Protein AF-A0A060BZ42-F1 (afdb_monomer_lite)

Structure (mmCIF, N/CA/C/O backbone):
data_AF-A0A060BZ42-F1
#
_entry.id   AF-A0A060BZ42-F1
#
loop_
_atom_site.group_PDB
_atom_site.id
_atom_site.type_symbol
_atom_site.label_atom_id
_atom_site.label_alt_id
_atom_site.label_comp_id
_atom_site.label_asym_id
_atom_site.label_entity_id
_atom_site.label_seq_id
_atom_site.pdbx_PDB_ins_code
_atom_site.Cartn_x
_atom_site.Cartn_y
_atom_site.Cartn_z
_atom_site.occupancy
_atom_site.B_iso_or_equiv
_atom_site.auth_seq_id
_atom_site.auth_comp_id
_atom_site.auth_asym_id
_atom_site.auth_atom_id
_atom_site.pdbx_PDB_model_num
ATOM 1 N N . MET A 1 1 ? -11.516 -10.763 14.018 1.00 90.06 1 MET A N 1
ATOM 2 C CA . MET A 1 1 ? -11.247 -10.517 12.592 1.00 90.06 1 MET A CA 1
ATOM 3 C C . MET A 1 1 ? -12.002 -11.569 11.813 1.00 90.06 1 MET A C 1
ATOM 5 O O . MET A 1 1 ? -12.002 -12.716 12.243 1.00 90.06 1 MET A O 1
ATOM 9 N N . GLU A 1 2 ? -12.692 -11.166 10.758 1.00 96.75 2 GLU A N 1
ATOM 10 C CA . GLU A 1 2 ? -13.503 -12.030 9.895 1.00 96.75 2 GLU A CA 1
ATOM 11 C C . GLU A 1 2 ? -12.905 -11.987 8.484 1.00 96.75 2 GLU A C 1
ATOM 13 O O . GLU A 1 2 ? -12.450 -10.927 8.046 1.00 96.75 2 GLU A O 1
ATOM 18 N N . PHE A 1 3 ? -12.886 -13.134 7.805 1.00 97.12 3 PHE A N 1
ATOM 19 C CA . PHE A 1 3 ? -12.380 -13.284 6.444 1.00 97.12 3 PHE A CA 1
ATOM 20 C C . PHE A 1 3 ? -13.429 -13.999 5.602 1.00 97.12 3 PHE A C 1
ATOM 22 O O . PHE A 1 3 ? -13.904 -15.068 5.989 1.00 97.12 3 PHE A O 1
ATOM 29 N N . GLU A 1 4 ? -13.737 -13.440 4.440 1.00 98.19 4 GLU A N 1
ATOM 30 C CA . GLU A 1 4 ? -14.540 -14.086 3.407 1.00 98.19 4 GLU A CA 1
ATOM 31 C C . GLU A 1 4 ? -13.665 -14.219 2.162 1.00 98.19 4 GLU A C 1
ATOM 33 O O . GLU A 1 4 ? -13.113 -13.231 1.673 1.00 98.19 4 GLU A O 1
ATOM 38 N N . ILE A 1 5 ? -13.471 -15.457 1.702 1.00 98.06 5 ILE A N 1
ATOM 39 C CA . ILE A 1 5 ? -12.538 -15.796 0.625 1.00 98.06 5 ILE A CA 1
ATOM 40 C C . ILE A 1 5 ? -13.330 -16.429 -0.517 1.00 98.06 5 ILE A C 1
ATOM 42 O O . ILE A 1 5 ? -13.931 -17.491 -0.345 1.00 98.06 5 ILE A O 1
ATOM 46 N N . GLY A 1 6 ? -13.302 -15.785 -1.679 1.00 97.75 6 GLY A N 1
ATOM 47 C CA . GLY A 1 6 ? -13.920 -16.249 -2.916 1.00 97.75 6 GLY A CA 1
ATOM 48 C C . GLY A 1 6 ? -13.205 -15.658 -4.129 1.00 97.75 6 GLY A C 1
ATOM 49 O O . GLY A 1 6 ? -11.980 -15.576 -4.150 1.00 97.75 6 GLY A O 1
ATOM 50 N N . GLU A 1 7 ? -13.965 -15.219 -5.134 1.00 97.06 7 GLU A N 1
ATOM 51 C CA . GLU A 1 7 ? -13.413 -14.428 -6.250 1.00 97.06 7 GLU A CA 1
ATOM 52 C C . GLU A 1 7 ? -12.809 -13.098 -5.770 1.00 97.06 7 GLU A C 1
ATOM 54 O O . GLU A 1 7 ? -11.887 -12.565 -6.386 1.00 97.06 7 GLU A O 1
ATOM 59 N N . THR A 1 8 ? -13.297 -12.596 -4.635 1.00 97.88 8 THR A N 1
ATOM 60 C CA . THR A 1 8 ? -12.754 -11.459 -3.894 1.00 97.88 8 THR A CA 1
ATOM 61 C C . THR A 1 8 ? -12.321 -11.894 -2.490 1.00 97.88 8 THR A C 1
ATOM 63 O O . THR A 1 8 ? -12.729 -12.943 -1.983 1.00 97.88 8 THR A O 1
ATOM 66 N N . LEU A 1 9 ? -11.475 -11.081 -1.855 1.00 97.69 9 LEU A N 1
ATOM 67 C CA . LEU A 1 9 ? -11.118 -11.206 -0.443 1.00 97.69 9 LEU A CA 1
ATOM 68 C C . LEU A 1 9 ? -11.763 -10.050 0.320 1.00 97.69 9 LEU A C 1
ATOM 70 O O . LEU A 1 9 ? -11.471 -8.891 0.038 1.00 97.69 9 LEU A O 1
ATOM 74 N N . SER A 1 10 ? -12.606 -10.353 1.304 1.00 97.44 10 SER A N 1
ATOM 75 C CA . SER A 1 10 ? -13.107 -9.359 2.256 1.00 97.44 10 SER A CA 1
ATOM 76 C C . SER A 1 10 ? -12.546 -9.629 3.646 1.00 97.44 10 SER A C 1
ATOM 78 O O . SER A 1 10 ? -12.587 -10.752 4.149 1.00 97.44 10 SER A O 1
ATOM 80 N N . MET A 1 11 ? -12.011 -8.581 4.270 1.00 97.06 11 MET A N 1
ATOM 81 C CA . MET A 1 11 ? -11.415 -8.621 5.603 1.00 97.06 11 MET A CA 1
ATOM 82 C C . MET A 1 11 ? -12.125 -7.611 6.494 1.00 97.06 11 MET A C 1
ATOM 84 O O . MET A 1 11 ? -12.159 -6.425 6.185 1.00 97.06 11 MET A O 1
ATOM 88 N N . THR A 1 12 ? -12.667 -8.070 7.622 1.00 96.12 12 THR A N 1
ATOM 89 C CA . THR A 1 12 ? -13.332 -7.191 8.593 1.00 96.12 12 THR A CA 1
ATOM 90 C C . THR A 1 12 ? -12.627 -7.243 9.945 1.00 96.12 12 THR A C 1
ATOM 92 O O . THR A 1 12 ? -12.546 -8.289 10.603 1.00 96.12 12 THR A O 1
ATOM 95 N N . LEU A 1 13 ? -12.150 -6.086 10.408 1.00 95.06 13 LEU A N 1
ATOM 96 C CA . LEU A 1 13 ? -11.622 -5.899 11.756 1.00 95.06 13 LEU A CA 1
ATOM 97 C C . LEU A 1 13 ? -12.683 -5.237 12.643 1.00 95.06 13 LEU A C 1
ATOM 99 O O . LEU A 1 13 ? -13.096 -4.107 12.407 1.00 95.06 13 LEU A O 1
ATOM 103 N N . ARG A 1 14 ? -13.112 -5.940 13.696 1.00 94.31 14 ARG A N 1
ATOM 104 C CA . ARG A 1 14 ? -14.025 -5.411 14.720 1.00 94.31 14 ARG A CA 1
ATOM 105 C C . ARG A 1 14 ? -13.288 -5.310 16.043 1.00 94.31 14 ARG A C 1
ATOM 107 O O . ARG A 1 14 ? -12.713 -6.295 16.504 1.00 94.31 14 ARG A O 1
ATOM 114 N N . MET A 1 15 ? -13.352 -4.140 16.663 1.00 93.12 15 MET A N 1
ATOM 115 C CA . MET A 1 15 ? -12.790 -3.891 17.986 1.00 93.12 15 MET A CA 1
ATOM 116 C C . MET A 1 15 ? -13.911 -3.541 18.959 1.00 93.12 15 MET A C 1
ATOM 118 O O . MET A 1 15 ? -14.841 -2.813 18.620 1.00 93.12 15 MET A O 1
ATOM 122 N N . LYS A 1 16 ? -13.819 -4.062 20.183 1.00 94.75 16 LYS A N 1
ATOM 123 C CA . LYS A 1 16 ? -14.751 -3.757 21.269 1.00 94.75 16 LYS A CA 1
ATOM 124 C C . LYS A 1 16 ? -13.958 -3.319 22.489 1.00 94.75 16 LYS A C 1
ATOM 126 O O . LYS A 1 16 ? -13.165 -4.090 23.022 1.00 94.75 16 LYS A O 1
ATOM 131 N N . ASN A 1 17 ? -14.205 -2.099 22.956 1.00 96.56 17 ASN A N 1
ATOM 132 C CA . ASN A 1 17 ? -13.681 -1.648 24.237 1.00 96.56 17 ASN A CA 1
ATOM 133 C C . ASN A 1 17 ? -14.443 -2.354 25.372 1.00 96.56 17 ASN A C 1
ATOM 135 O O . ASN A 1 17 ? -15.626 -2.099 25.590 1.00 96.56 17 ASN A O 1
ATOM 139 N N . CYS A 1 18 ? -13.767 -3.261 26.076 1.00 96.25 18 CYS A N 1
ATOM 140 C CA . CYS A 1 18 ? -14.324 -4.002 27.214 1.00 96.25 18 CYS A CA 1
ATOM 141 C C . CYS A 1 18 ? -14.039 -3.331 28.568 1.00 96.25 18 CYS A C 1
ATOM 143 O O . CYS A 1 18 ? -14.330 -3.907 29.617 1.00 96.25 18 CYS A O 1
ATOM 145 N N . SER A 1 19 ? -13.438 -2.139 28.567 1.00 96.25 19 SER A N 1
ATOM 146 C CA . SER A 1 19 ? -13.141 -1.388 29.782 1.00 96.25 19 SER A CA 1
ATOM 147 C C . SER A 1 19 ? -14.276 -0.423 30.146 1.00 96.25 19 SER A C 1
ATOM 149 O O . SER A 1 19 ? -15.201 -0.187 29.374 1.00 96.25 19 SER A O 1
ATOM 151 N N . LYS A 1 20 ? -14.196 0.161 31.347 1.00 96.62 20 LYS A N 1
ATOM 152 C CA . LYS A 1 20 ? -15.116 1.220 31.800 1.00 96.62 20 LYS A CA 1
ATOM 153 C C . LYS A 1 20 ? -14.675 2.630 31.382 1.00 96.62 20 LYS A C 1
ATOM 155 O O . LYS A 1 20 ? -15.326 3.594 31.766 1.00 96.62 20 LYS A O 1
ATOM 160 N N . LYS A 1 21 ? -13.539 2.762 30.694 1.00 97.19 21 LYS A N 1
ATOM 161 C CA . LYS A 1 21 ? -12.955 4.047 30.294 1.00 97.19 21 LYS A CA 1
ATOM 162 C C . LYS A 1 21 ? -12.928 4.141 28.777 1.00 97.19 21 LYS A C 1
ATOM 164 O O . LYS A 1 21 ? -12.782 3.129 28.098 1.00 97.19 21 LYS A O 1
ATOM 169 N N . GLU A 1 22 ? -13.034 5.349 28.248 1.00 96.56 22 GLU A N 1
ATOM 170 C CA . GLU A 1 22 ? -12.820 5.583 26.821 1.00 96.56 22 GLU A CA 1
ATOM 171 C C . GLU A 1 22 ? -11.399 5.180 26.421 1.00 96.56 22 GLU A C 1
ATOM 173 O O . GLU A 1 22 ? -10.461 5.302 27.212 1.00 96.56 22 GLU A O 1
ATOM 178 N N . GLN A 1 23 ? -11.261 4.641 25.212 1.00 96.38 23 GLN A N 1
ATOM 179 C CA . GLN A 1 23 ? -9.993 4.210 24.634 1.00 96.38 23 GLN A CA 1
ATOM 180 C C . GLN A 1 23 ? -9.930 4.731 23.203 1.00 96.38 23 GLN A C 1
ATOM 182 O O . GLN A 1 23 ? -10.850 4.487 22.422 1.00 96.38 23 GLN A O 1
ATOM 187 N N . THR A 1 24 ? -8.841 5.416 22.871 1.00 94.69 24 THR A N 1
ATOM 188 C CA . THR A 1 24 ? -8.516 5.783 21.493 1.00 94.69 24 THR A CA 1
ATOM 189 C C . THR A 1 24 ? -7.620 4.701 20.921 1.00 94.69 24 THR A C 1
ATOM 191 O O . THR A 1 24 ? -6.616 4.342 21.534 1.00 94.69 24 THR A O 1
ATOM 194 N N . VAL A 1 25 ? -7.989 4.179 19.758 1.00 92.62 25 VAL A N 1
ATOM 195 C CA . VAL A 1 25 ? -7.226 3.152 19.050 1.00 92.62 25 VAL A CA 1
ATOM 196 C C . VAL A 1 25 ? -7.035 3.578 17.606 1.00 92.62 25 VAL A C 1
ATOM 198 O O . VAL A 1 25 ? -7.916 4.202 17.018 1.00 92.62 25 VAL A O 1
ATOM 201 N N . THR A 1 26 ? -5.891 3.218 17.045 1.00 92.88 26 THR A N 1
ATOM 202 C CA . THR A 1 26 ? -5.669 3.185 15.603 1.00 92.88 26 THR A CA 1
ATOM 203 C C . THR A 1 26 ? -5.596 1.727 15.174 1.00 92.88 26 THR A C 1
ATOM 205 O O . THR A 1 26 ? -5.225 0.852 15.961 1.00 92.88 26 THR A O 1
ATOM 208 N N . ALA A 1 27 ? -5.992 1.448 13.941 1.00 93.25 27 ALA A N 1
ATOM 209 C CA . ALA A 1 27 ? -5.884 0.123 13.361 1.00 93.25 27 ALA A CA 1
ATOM 210 C C . ALA A 1 27 ? -5.546 0.250 11.883 1.00 93.25 27 ALA A C 1
ATOM 212 O O . ALA A 1 27 ? -5.878 1.247 11.260 1.00 93.25 27 ALA A O 1
ATOM 213 N N . ALA A 1 28 ? -4.894 -0.770 11.345 1.00 93.69 28 ALA A N 1
ATOM 214 C CA . ALA A 1 28 ? -4.568 -0.857 9.936 1.00 93.69 28 ALA A CA 1
ATOM 215 C C . ALA A 1 28 ? -4.740 -2.302 9.475 1.00 93.69 28 ALA A C 1
ATOM 217 O O . ALA A 1 28 ? -4.469 -3.242 10.230 1.00 93.69 28 ALA A O 1
ATOM 218 N N . LEU A 1 29 ? -5.158 -2.482 8.226 1.00 96.31 29 LEU A N 1
ATOM 219 C CA . LEU A 1 29 ? -4.926 -3.724 7.495 1.00 96.31 29 LEU A CA 1
ATOM 220 C C . LEU A 1 29 ? -3.711 -3.501 6.597 1.00 96.31 29 LEU A C 1
ATOM 222 O O . LEU A 1 29 ? -3.835 -2.926 5.517 1.00 96.31 29 LEU A O 1
ATOM 226 N N . HIS A 1 30 ? -2.542 -3.925 7.080 1.00 96.88 30 HIS A N 1
ATOM 227 C CA . HIS A 1 30 ? -1.248 -3.701 6.432 1.00 96.88 30 HIS A CA 1
ATOM 228 C C . HIS A 1 30 ? -1.021 -4.696 5.281 1.00 96.88 30 HIS A C 1
ATOM 230 O O . HIS A 1 30 ? -0.195 -5.607 5.357 1.00 96.88 30 HIS A O 1
ATOM 236 N N . THR A 1 31 ? -1.844 -4.588 4.241 1.00 97.62 31 THR A N 1
ATOM 237 C CA . THR A 1 31 ? -1.922 -5.574 3.159 1.00 97.62 31 THR A CA 1
ATOM 238 C C . THR A 1 31 ? -0.760 -5.440 2.179 1.00 97.62 31 THR A C 1
ATOM 240 O O . THR A 1 31 ? -0.617 -4.417 1.511 1.00 97.62 31 THR A O 1
ATOM 243 N N . TYR A 1 32 ? 0.018 -6.515 2.036 1.00 98.38 32 TYR A N 1
ATOM 244 C CA . TYR A 1 32 ? 1.056 -6.664 1.016 1.00 98.38 32 TYR A CA 1
ATOM 245 C C . TYR A 1 32 ? 0.449 -7.280 -0.244 1.00 98.38 32 TYR A C 1
ATOM 247 O O . TYR A 1 32 ? -0.009 -8.425 -0.231 1.00 98.38 32 TYR A O 1
ATOM 255 N N . PHE A 1 33 ? 0.469 -6.539 -1.347 1.00 98.62 33 PHE A N 1
ATOM 256 C CA . PHE A 1 33 ? 0.052 -7.046 -2.647 1.00 98.62 33 PHE A CA 1
ATOM 257 C C . PHE A 1 33 ? 1.260 -7.529 -3.440 1.00 98.62 33 PHE A C 1
ATOM 259 O O . PHE A 1 33 ? 2.200 -6.775 -3.678 1.00 98.62 33 PHE A O 1
ATOM 266 N N . ASN A 1 34 ? 1.198 -8.785 -3.883 1.00 98.62 34 ASN A N 1
ATOM 267 C CA . ASN A 1 34 ? 2.157 -9.338 -4.832 1.00 98.62 34 ASN A CA 1
ATOM 268 C C . ASN A 1 34 ? 1.978 -8.668 -6.203 1.00 98.62 34 ASN A C 1
ATOM 270 O O . ASN A 1 34 ? 0.881 -8.709 -6.775 1.00 98.62 34 ASN A O 1
ATOM 274 N N . VAL A 1 35 ? 3.054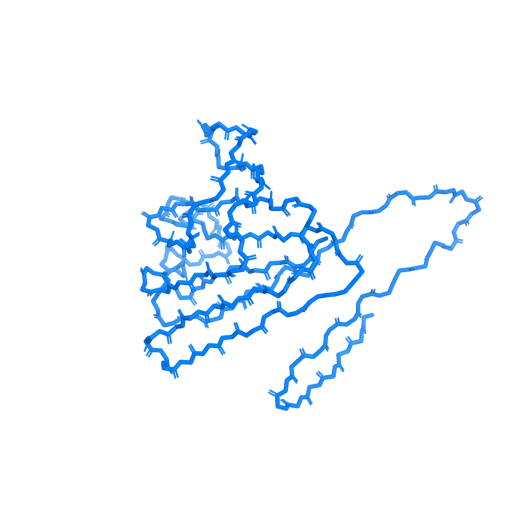 -8.110 -6.741 1.00 98.75 35 VAL A N 1
ATOM 275 C CA . VAL A 1 35 ? 3.105 -7.484 -8.067 1.00 98.75 35 VAL A CA 1
ATOM 276 C C . VAL A 1 35 ? 4.266 -8.055 -8.871 1.00 98.75 35 VAL A C 1
ATOM 278 O O . VAL A 1 35 ? 5.239 -8.547 -8.304 1.00 98.75 35 VAL A O 1
ATOM 281 N N . LYS A 1 36 ? 4.178 -8.020 -10.202 1.00 98.56 36 LYS A N 1
ATOM 282 C CA . LYS A 1 36 ? 5.232 -8.603 -11.044 1.00 98.56 36 LYS A CA 1
ATOM 283 C C . LYS A 1 36 ? 6.550 -7.824 -10.980 1.00 98.56 36 LYS A C 1
ATOM 285 O O . LYS A 1 36 ? 7.609 -8.446 -10.932 1.00 98.56 36 LYS A O 1
ATOM 290 N N . ALA A 1 37 ? 6.453 -6.501 -11.056 1.00 98.50 37 ALA A N 1
ATOM 291 C CA . ALA A 1 37 ? 7.558 -5.550 -11.001 1.00 98.50 37 ALA A CA 1
ATOM 292 C C . ALA A 1 37 ? 7.005 -4.226 -10.459 1.00 98.50 37 ALA A C 1
ATOM 294 O O . ALA A 1 37 ? 6.220 -3.560 -11.138 1.00 98.50 37 ALA A O 1
ATOM 295 N N . ALA A 1 38 ? 7.357 -3.877 -9.224 1.00 98.56 38 ALA A N 1
ATOM 296 C CA . ALA A 1 38 ? 6.855 -2.704 -8.513 1.00 98.56 38 ALA A CA 1
ATOM 297 C C . ALA A 1 38 ? 7.104 -1.405 -9.297 1.00 98.56 38 ALA A C 1
ATOM 299 O O . ALA A 1 38 ? 6.277 -0.500 -9.282 1.00 98.56 38 ALA A O 1
ATOM 300 N N . GLU A 1 39 ? 8.188 -1.344 -10.061 1.00 98.44 39 GLU A N 1
ATOM 301 C CA . GLU A 1 39 ? 8.570 -0.209 -10.901 1.00 98.44 39 GLU A CA 1
ATOM 302 C C . GLU A 1 39 ? 7.629 0.013 -12.091 1.00 98.44 39 GLU A C 1
ATOM 304 O O . GLU A 1 39 ? 7.525 1.123 -12.613 1.00 98.44 39 GLU A O 1
ATOM 309 N N . GLU A 1 40 ? 6.937 -1.036 -12.540 1.00 98.56 40 GLU A N 1
ATOM 310 C CA . GLU A 1 40 ? 6.063 -0.986 -13.715 1.00 98.56 40 GLU A CA 1
ATOM 311 C C . GLU A 1 40 ? 4.595 -0.708 -13.362 1.00 98.56 40 GLU A C 1
ATOM 313 O O . GLU A 1 40 ? 3.787 -0.392 -14.249 1.00 98.56 40 GLU A O 1
ATOM 318 N N . ILE A 1 41 ? 4.226 -0.805 -12.081 1.00 98.75 41 ILE A N 1
ATOM 319 C CA . ILE A 1 41 ? 2.836 -0.615 -11.662 1.00 98.75 41 ILE A CA 1
ATOM 320 C C . ILE A 1 41 ? 2.428 0.863 -11.682 1.00 98.75 41 ILE A C 1
ATOM 322 O O . ILE A 1 41 ? 3.246 1.790 -11.709 1.00 98.75 41 ILE A O 1
ATOM 326 N N . ALA A 1 42 ? 1.118 1.090 -11.693 1.00 98.81 42 ALA A N 1
ATOM 327 C CA . ALA A 1 42 ? 0.509 2.394 -11.446 1.00 98.81 42 ALA A CA 1
ATOM 328 C C . ALA A 1 42 ? -0.531 2.240 -10.342 1.00 98.81 42 ALA A C 1
ATOM 330 O O . ALA A 1 42 ? -1.308 1.284 -10.387 1.00 98.81 42 ALA A O 1
ATOM 331 N N . ILE A 1 43 ? -0.570 3.176 -9.395 1.00 98.88 43 ILE A N 1
ATOM 332 C CA . ILE A 1 43 ? -1.596 3.188 -8.349 1.00 98.88 43 ILE A CA 1
ATOM 333 C C . ILE A 1 43 ? -2.432 4.457 -8.486 1.00 98.88 43 ILE A C 1
ATOM 335 O O . ILE A 1 43 ? -1.902 5.562 -8.359 1.00 98.88 43 ILE A O 1
ATOM 339 N N . SER A 1 44 ? -3.724 4.296 -8.755 1.00 98.75 44 SER A N 1
ATOM 340 C CA . SER A 1 44 ? -4.669 5.393 -8.993 1.00 98.75 44 SER A CA 1
ATOM 341 C C . SER A 1 44 ? -5.697 5.512 -7.856 1.00 98.75 44 SER A C 1
ATOM 343 O O . SER A 1 44 ? -5.729 4.696 -6.934 1.00 98.75 44 SER A O 1
ATOM 345 N N . GLY A 1 45 ? -6.523 6.564 -7.892 1.00 98.06 45 GLY A N 1
ATOM 346 C CA . GLY A 1 45 ? -7.541 6.844 -6.862 1.00 98.06 45 GLY A CA 1
ATOM 347 C C . GLY A 1 45 ? -7.090 7.807 -5.757 1.00 98.06 45 GLY A C 1
ATOM 348 O O . GLY A 1 45 ? -7.871 8.131 -4.868 1.00 98.06 45 GLY A O 1
ATOM 349 N N . LEU A 1 46 ? -5.848 8.300 -5.830 1.00 98.38 46 LEU A N 1
ATOM 350 C CA . LEU A 1 46 ? -5.247 9.204 -4.838 1.00 98.38 46 LEU A CA 1
ATOM 351 C C . LEU A 1 46 ? -4.760 10.538 -5.433 1.00 98.38 46 LEU A C 1
ATOM 353 O O . LEU A 1 46 ? -4.082 11.302 -4.750 1.00 98.38 46 LEU A O 1
ATOM 357 N N . ASP A 1 47 ? -5.084 10.838 -6.694 1.00 98.31 47 ASP A N 1
ATOM 358 C CA . ASP A 1 47 ? -4.738 12.125 -7.310 1.00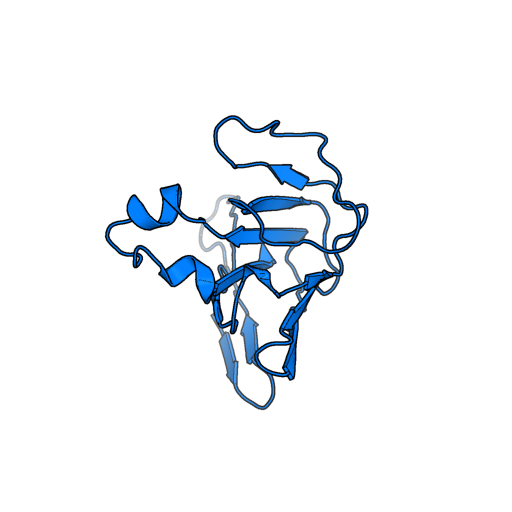 98.31 47 ASP A CA 1
ATOM 359 C C . ASP A 1 47 ? -5.392 13.300 -6.563 1.00 98.31 47 ASP A C 1
ATOM 361 O O . ASP A 1 47 ? -6.554 13.236 -6.161 1.00 98.31 47 ASP A O 1
ATOM 365 N N . GLY A 1 48 ? -4.630 14.372 -6.349 1.00 97.75 48 GLY A N 1
ATOM 366 C CA . GLY A 1 48 ? -5.066 15.559 -5.614 1.00 97.75 48 GLY A CA 1
ATOM 367 C C . GLY A 1 48 ? -5.174 15.384 -4.095 1.00 97.75 48 GLY A C 1
ATOM 368 O O . GLY A 1 48 ? -5.459 16.360 -3.401 1.00 97.75 48 GLY A O 1
ATOM 369 N N . VAL A 1 49 ? -4.928 14.185 -3.559 1.00 97.88 49 VAL A N 1
ATOM 370 C CA . VAL A 1 49 ? -5.024 13.910 -2.120 1.00 97.88 49 VAL A CA 1
ATOM 371 C C . VAL A 1 49 ? -3.785 14.423 -1.382 1.00 97.88 49 VAL A C 1
ATOM 373 O O . VAL A 1 49 ? -2.649 14.274 -1.846 1.00 97.88 49 VAL A O 1
ATOM 376 N N . ILE A 1 50 ? -4.011 15.023 -0.210 1.00 97.44 50 ILE A N 1
ATOM 377 C CA . ILE A 1 50 ? -2.948 15.431 0.713 1.00 97.44 50 ILE A CA 1
ATOM 378 C C . ILE A 1 50 ? -2.406 14.194 1.428 1.00 97.44 50 ILE A C 1
ATOM 380 O O . ILE A 1 50 ? -3.174 13.368 1.926 1.00 97.44 50 ILE A O 1
ATOM 384 N N . TYR A 1 51 ? -1.084 14.091 1.524 1.00 98.06 51 TYR A N 1
ATOM 385 C CA . TYR A 1 51 ? -0.445 13.012 2.266 1.00 98.06 51 TYR A CA 1
ATOM 386 C C . TYR A 1 51 ? 0.645 13.514 3.209 1.00 98.06 51 TYR A C 1
ATOM 388 O O . TYR A 1 51 ? 1.275 14.550 2.984 1.00 98.06 51 TYR A O 1
ATOM 396 N N . GLU A 1 52 ? 0.885 12.739 4.261 1.00 97.94 52 GLU A N 1
ATOM 397 C CA . GLU A 1 52 ? 2.080 12.857 5.086 1.00 97.94 52 GLU A CA 1
ATOM 398 C C . GLU A 1 52 ? 3.180 11.957 4.527 1.00 97.94 52 GLU A C 1
ATOM 400 O O . GLU A 1 52 ? 2.941 10.776 4.263 1.00 97.94 52 GLU A O 1
ATOM 405 N N . ASN A 1 53 ? 4.386 12.497 4.361 1.00 98.06 53 ASN A N 1
ATOM 406 C CA . ASN A 1 53 ? 5.541 11.720 3.922 1.00 98.06 53 ASN A CA 1
ATOM 407 C C . ASN A 1 53 ? 6.359 11.266 5.133 1.00 98.06 53 ASN A C 1
ATOM 409 O O . ASN A 1 53 ? 6.851 12.084 5.912 1.00 98.06 53 ASN A O 1
ATOM 413 N N . ARG A 1 54 ? 6.505 9.955 5.296 1.00 97.44 54 ARG A N 1
ATOM 414 C CA . ARG A 1 54 ? 7.220 9.327 6.410 1.00 97.44 54 ARG A CA 1
ATOM 415 C C . ARG A 1 54 ? 8.619 8.843 6.028 1.00 97.44 54 ARG A C 1
ATOM 417 O O . ARG A 1 54 ? 9.342 8.354 6.895 1.00 97.44 54 ARG A O 1
ATOM 424 N N . VAL A 1 55 ? 9.046 9.057 4.780 1.00 97.31 55 VAL A N 1
ATOM 425 C CA . VAL A 1 55 ? 10.434 8.821 4.361 1.00 97.31 55 VAL A CA 1
ATOM 426 C C . VAL A 1 55 ? 11.372 9.746 5.142 1.00 97.31 55 VAL A C 1
ATOM 428 O O . VAL A 1 55 ? 11.173 10.961 5.219 1.00 97.31 55 VAL A O 1
ATOM 431 N N . VAL A 1 56 ? 12.420 9.174 5.736 1.00 94.69 56 VAL A N 1
ATOM 432 C CA . VAL A 1 56 ? 13.363 9.916 6.583 1.00 94.69 56 VAL A CA 1
ATOM 433 C C . VAL A 1 56 ? 14.069 11.006 5.772 1.00 94.69 56 VAL A C 1
ATOM 435 O O . VAL A 1 56 ? 14.743 10.725 4.785 1.00 94.69 56 VAL A O 1
ATOM 438 N N . GLY A 1 57 ? 13.954 12.255 6.231 1.00 94.50 57 GLY A N 1
ATOM 439 C CA . GLY A 1 57 ? 14.566 13.421 5.584 1.00 94.50 57 GLY A CA 1
ATOM 440 C C . GLY A 1 57 ? 13.718 14.060 4.480 1.00 94.50 57 GLY A C 1
ATOM 441 O O . GLY A 1 57 ? 14.137 15.075 3.928 1.00 94.50 57 GLY A O 1
ATOM 442 N N . ALA A 1 58 ? 12.537 13.513 4.178 1.00 94.50 58 ALA A N 1
ATOM 443 C CA . ALA A 1 58 ? 11.580 14.146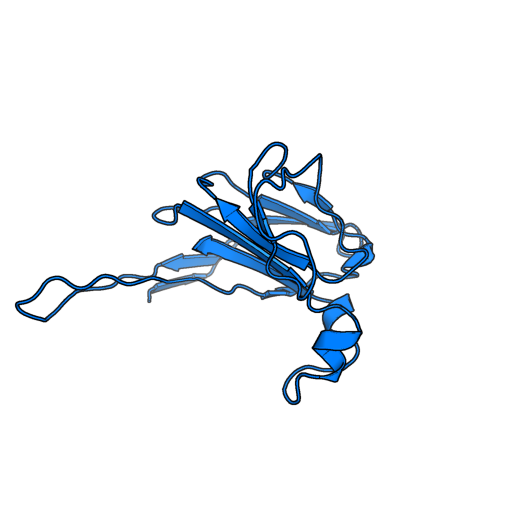 3.280 1.00 94.50 58 ALA A CA 1
ATOM 444 C C . ALA A 1 58 ? 10.763 15.244 3.987 1.00 94.50 58 ALA A C 1
ATOM 446 O O . ALA A 1 58 ? 10.669 15.296 5.216 1.00 94.50 58 ALA A O 1
ATOM 447 N N . GLU A 1 59 ? 10.143 16.123 3.197 1.00 95.06 59 GLU A N 1
ATOM 448 C CA . GLU A 1 59 ? 9.144 17.065 3.700 1.00 95.06 59 GLU A CA 1
ATOM 449 C C . GLU A 1 59 ? 7.906 16.295 4.172 1.00 95.06 59 GLU A C 1
ATOM 451 O O . GLU A 1 59 ? 7.279 15.588 3.389 1.00 95.06 59 GLU A O 1
ATOM 456 N N . ALA A 1 60 ? 7.575 16.411 5.458 1.00 94.19 60 ALA A N 1
ATOM 457 C CA . ALA A 1 60 ? 6.603 15.526 6.094 1.00 94.19 60 ALA A CA 1
ATOM 458 C C . ALA A 1 60 ? 5.134 15.917 5.862 1.00 94.19 60 ALA A C 1
ATOM 460 O O . ALA A 1 60 ? 4.253 15.080 6.045 1.00 94.19 60 ALA A O 1
ATOM 461 N N . SER A 1 61 ? 4.837 17.171 5.512 1.00 93.50 61 SER A N 1
ATOM 462 C CA . SER A 1 61 ? 3.464 17.697 5.479 1.00 93.50 61 SER A CA 1
ATOM 463 C C . SER A 1 61 ? 3.240 18.657 4.317 1.00 93.50 61 SER A C 1
ATOM 465 O O . SER A 1 61 ? 4.185 19.215 3.773 1.00 93.50 61 SER A O 1
ATOM 467 N N . GLY A 1 62 ? 1.972 18.870 3.952 1.00 92.06 62 GLY A N 1
ATOM 468 C CA . GLY A 1 62 ? 1.598 19.755 2.843 1.00 92.06 62 GLY A CA 1
ATOM 469 C C . GLY A 1 62 ? 1.854 19.160 1.455 1.00 92.06 62 GLY A C 1
ATOM 470 O O . GLY A 1 62 ? 1.641 19.839 0.450 1.00 92.06 62 GLY A O 1
ATOM 471 N N . CYS A 1 63 ? 2.281 17.897 1.379 1.00 96.88 63 CYS A N 1
ATOM 472 C CA . CYS A 1 63 ? 2.460 17.204 0.117 1.00 96.88 63 CYS A CA 1
ATOM 473 C C . CYS A 1 63 ? 1.104 16.879 -0.517 1.00 96.88 63 CYS A C 1
ATOM 475 O O . CYS A 1 63 ? 0.161 16.481 0.167 1.00 96.88 63 CYS A O 1
ATOM 477 N N . VAL A 1 64 ? 1.021 17.023 -1.839 1.00 97.75 64 VAL A N 1
ATOM 478 C CA . VAL A 1 64 ? -0.173 16.702 -2.628 1.00 97.75 64 VAL A CA 1
ATOM 479 C C . VAL A 1 64 ? 0.230 15.735 -3.725 1.00 97.75 64 VAL A C 1
ATOM 481 O O . VAL A 1 64 ? 1.167 16.004 -4.482 1.00 97.75 64 VAL A O 1
ATOM 484 N N . GLN A 1 65 ? -0.477 14.616 -3.811 1.00 98.12 65 GLN A N 1
ATOM 485 C CA . GLN A 1 65 ? -0.274 13.643 -4.874 1.00 98.12 65 GLN A CA 1
ATOM 486 C C . GLN A 1 65 ? -0.733 14.209 -6.215 1.00 98.12 65 GLN A C 1
ATOM 488 O O . GLN A 1 65 ? -1.756 14.885 -6.303 1.00 98.12 65 GLN A O 1
ATOM 493 N N . ARG A 1 66 ? 0.046 13.938 -7.265 1.00 98.00 66 ARG A N 1
ATOM 494 C CA . ARG A 1 66 ? -0.233 14.393 -8.628 1.00 98.00 66 ARG A CA 1
ATOM 495 C C . ARG A 1 66 ? -0.182 13.206 -9.577 1.00 98.00 66 ARG A C 1
ATOM 497 O O . ARG A 1 66 ? 0.885 12.630 -9.771 1.00 98.00 66 ARG A O 1
ATOM 504 N N . GLY A 1 67 ? -1.324 12.876 -10.163 1.00 98.31 67 GLY A N 1
ATOM 505 C CA . GLY A 1 67 ? -1.523 11.690 -10.986 1.00 98.31 67 GLY A CA 1
ATOM 506 C C . GLY A 1 67 ? -1.322 10.386 -10.216 1.00 98.31 67 GLY A C 1
ATOM 507 O O . GLY A 1 67 ? -1.270 10.362 -8.982 1.00 98.31 67 GLY A O 1
ATOM 508 N N . ASP A 1 68 ? -1.184 9.300 -10.972 1.00 98.50 68 ASP A N 1
ATOM 509 C CA . ASP A 1 68 ? -0.929 7.970 -10.425 1.00 98.50 68 ASP A CA 1
ATOM 510 C C . ASP A 1 68 ? 0.403 7.917 -9.667 1.00 98.50 68 ASP A C 1
ATOM 512 O O . ASP A 1 68 ? 1.404 8.523 -10.061 1.00 98.50 68 ASP A O 1
ATOM 516 N N . ILE A 1 69 ? 0.441 7.126 -8.599 1.00 98.69 69 ILE A N 1
ATOM 517 C CA . ILE A 1 69 ? 1.678 6.823 -7.885 1.00 98.69 69 ILE A CA 1
ATOM 518 C C . ILE A 1 69 ? 2.488 5.837 -8.728 1.00 98.69 69 ILE A C 1
ATOM 520 O O . ILE A 1 69 ? 1.971 4.820 -9.200 1.00 98.69 69 ILE A O 1
ATOM 524 N N . ARG A 1 70 ? 3.776 6.143 -8.883 1.00 98.44 70 ARG A N 1
ATOM 525 C CA . ARG A 1 70 ? 4.806 5.278 -9.461 1.00 98.44 70 ARG A CA 1
ATOM 526 C C . ARG A 1 70 ? 5.843 4.975 -8.393 1.00 98.44 70 ARG A C 1
ATOM 528 O O . ARG A 1 70 ? 6.143 5.856 -7.590 1.00 98.44 70 ARG A O 1
ATOM 535 N N . ILE A 1 71 ? 6.359 3.749 -8.382 1.00 98.31 71 ILE A N 1
ATOM 536 C CA . ILE A 1 71 ? 7.403 3.325 -7.447 1.00 98.31 71 ILE A CA 1
ATOM 537 C C . ILE A 1 71 ? 8.748 3.446 -8.160 1.00 98.31 71 ILE A C 1
ATOM 539 O O . ILE A 1 71 ? 9.160 2.556 -8.893 1.00 98.31 71 ILE A O 1
ATOM 543 N N . ASP A 1 72 ? 9.407 4.583 -7.975 1.00 97.69 72 ASP A N 1
ATOM 544 C CA . ASP A 1 72 ? 10.741 4.883 -8.510 1.00 97.69 72 ASP A CA 1
ATOM 545 C C . ASP A 1 72 ? 11.778 5.163 -7.405 1.00 97.69 72 ASP A C 1
ATOM 547 O O . ASP A 1 72 ? 12.946 5.446 -7.680 1.00 97.69 72 ASP A O 1
ATOM 551 N N . GLN A 1 73 ? 11.338 5.098 -6.147 1.00 97.81 73 GLN A N 1
ATOM 552 C CA . GLN A 1 73 ? 12.095 5.372 -4.931 1.00 97.81 73 GLN A CA 1
ATOM 553 C C . GLN A 1 73 ? 11.340 4.810 -3.715 1.00 97.81 73 GLN A C 1
ATOM 555 O O . GLN A 1 73 ? 10.244 4.264 -3.853 1.00 97.81 73 GLN A O 1
ATOM 560 N N . GLU A 1 74 ? 11.895 4.993 -2.512 1.00 98.50 74 GLU A N 1
ATOM 561 C CA . GLU A 1 74 ? 11.186 4.681 -1.265 1.00 98.50 74 GLU A CA 1
ATOM 562 C C . GLU A 1 74 ? 9.871 5.469 -1.179 1.00 98.50 74 GLU A C 1
ATOM 564 O O . GLU A 1 74 ? 9.838 6.694 -1.336 1.00 98.50 74 GLU A O 1
ATOM 569 N N . ILE A 1 75 ? 8.781 4.755 -0.904 1.00 98.25 75 ILE A N 1
ATOM 570 C CA . ILE A 1 75 ? 7.470 5.338 -0.639 1.00 98.25 75 ILE A CA 1
ATOM 571 C C . ILE A 1 75 ? 7.056 4.941 0.769 1.00 98.25 75 ILE A C 1
ATOM 573 O O . ILE A 1 75 ? 7.033 3.764 1.112 1.00 98.25 75 ILE A O 1
ATOM 577 N N . ASP A 1 76 ? 6.699 5.942 1.563 1.00 98.31 76 ASP A N 1
ATOM 578 C CA . ASP A 1 76 ? 6.111 5.786 2.888 1.00 98.31 76 ASP A CA 1
ATOM 579 C C . ASP A 1 76 ? 5.141 6.960 3.082 1.00 98.31 76 ASP A C 1
ATOM 581 O O . ASP A 1 76 ? 5.536 8.050 3.503 1.00 98.31 76 ASP A O 1
ATOM 585 N N . ARG A 1 77 ? 3.905 6.814 2.583 1.00 98.44 77 ARG A N 1
ATOM 586 C CA . ARG A 1 77 ? 2.950 7.929 2.440 1.00 98.44 77 ARG A CA 1
ATOM 587 C C . ARG A 1 77 ? 1.607 7.596 3.068 1.00 98.44 77 ARG A C 1
ATOM 589 O O . ARG A 1 77 ? 0.996 6.593 2.711 1.00 98.44 77 ARG A O 1
ATOM 596 N N . ILE A 1 78 ? 1.121 8.486 3.932 1.00 98.12 78 ILE A N 1
ATOM 597 C CA . ILE A 1 78 ? -0.192 8.383 4.581 1.00 98.12 78 ILE A CA 1
ATOM 598 C C . ILE A 1 78 ? -1.139 9.391 3.933 1.00 98.12 78 ILE A C 1
ATOM 600 O O . ILE A 1 78 ? -1.025 10.591 4.168 1.00 98.12 78 ILE A O 1
ATOM 604 N N . TYR A 1 79 ? -2.070 8.908 3.121 1.00 97.94 79 TYR A N 1
ATOM 605 C CA . TYR A 1 79 ? -3.088 9.699 2.438 1.00 97.94 79 TYR A CA 1
ATOM 606 C C . TYR A 1 79 ? -4.290 9.923 3.354 1.00 97.94 79 TYR A C 1
ATOM 608 O O . TYR A 1 79 ? -4.965 8.966 3.746 1.00 97.94 79 TYR A O 1
ATOM 616 N N . LEU A 1 80 ? -4.548 11.187 3.681 1.00 93.81 80 LEU A N 1
ATOM 617 C CA . LEU A 1 80 ? -5.559 11.599 4.655 1.00 93.81 80 LEU A CA 1
ATOM 618 C C . LEU A 1 80 ? -6.937 11.762 4.004 1.00 93.81 80 LEU A C 1
ATOM 620 O O . LEU A 1 80 ? -7.033 12.067 2.817 1.00 93.81 80 LEU A O 1
ATOM 624 N N . ASP A 1 81 ? -7.995 11.582 4.797 1.00 94.19 81 ASP A N 1
ATOM 625 C CA . ASP A 1 81 ? -9.398 11.780 4.397 1.00 94.19 81 ASP A CA 1
ATOM 626 C C . ASP A 1 81 ? -9.796 11.007 3.130 1.00 94.19 81 ASP A C 1
ATOM 628 O O . ASP A 1 81 ? -10.557 11.468 2.275 1.00 94.19 81 ASP A O 1
ATOM 632 N N . THR A 1 82 ? -9.272 9.789 3.009 1.00 95.88 82 THR A N 1
ATOM 633 C CA . THR A 1 82 ? -9.541 8.899 1.883 1.00 95.88 82 THR A CA 1
ATOM 634 C C . THR A 1 82 ? -10.558 7.844 2.279 1.00 95.88 82 THR A C 1
ATOM 636 O O . THR A 1 82 ? -10.366 7.096 3.236 1.00 95.88 82 THR A O 1
ATOM 639 N N . THR A 1 83 ? -11.625 7.732 1.494 1.00 94.94 83 THR A N 1
ATOM 640 C CA . THR A 1 83 ? -12.653 6.682 1.629 1.00 94.94 83 THR A CA 1
ATOM 641 C C . THR A 1 83 ? -12.904 5.930 0.322 1.00 94.94 83 THR A C 1
ATOM 643 O O . THR A 1 83 ? -13.537 4.880 0.336 1.00 94.94 83 THR A O 1
ATOM 646 N N . GLY A 1 84 ? -12.394 6.450 -0.799 1.00 94.69 84 GLY A N 1
ATOM 647 C CA . GLY A 1 84 ? -12.524 5.842 -2.119 1.00 94.69 84 GLY A CA 1
ATOM 648 C C . GLY A 1 84 ? -11.625 4.623 -2.322 1.00 94.69 84 GLY A C 1
ATOM 649 O O . GLY A 1 84 ? -10.707 4.362 -1.539 1.00 94.69 84 GLY A O 1
ATOM 650 N N . ALA A 1 85 ? -11.910 3.895 -3.400 1.00 97.31 85 ALA A N 1
ATOM 651 C CA . ALA A 1 85 ? -11.116 2.759 -3.836 1.00 97.31 85 ALA A CA 1
ATOM 652 C C . ALA A 1 85 ? -9.752 3.198 -4.385 1.00 97.31 85 ALA A C 1
ATOM 654 O O . ALA A 1 85 ? -9.615 4.272 -4.974 1.00 97.31 85 ALA A O 1
ATOM 655 N N . VAL A 1 86 ? -8.764 2.322 -4.226 1.00 98.44 86 VAL A N 1
ATOM 656 C CA . VAL A 1 86 ? -7.450 2.431 -4.863 1.00 98.44 86 VAL A CA 1
ATOM 657 C C . VAL A 1 86 ? -7.289 1.284 -5.846 1.00 98.44 86 VAL A C 1
ATOM 659 O O . VAL A 1 86 ? -7.600 0.140 -5.516 1.00 98.44 86 VAL A O 1
ATOM 662 N N . GLU A 1 87 ? -6.788 1.570 -7.043 1.00 98.81 87 GLU A N 1
ATOM 663 C CA . GLU A 1 87 ? -6.518 0.542 -8.048 1.00 98.81 87 GLU A CA 1
ATOM 664 C C . GLU A 1 87 ? -5.015 0.384 -8.258 1.00 98.81 87 GLU A C 1
ATOM 666 O O . GLU A 1 87 ? -4.311 1.359 -8.510 1.00 98.81 87 GLU A O 1
ATOM 671 N N . ILE A 1 88 ? -4.527 -0.854 -8.196 1.00 98.88 88 ILE A N 1
ATOM 672 C CA . ILE A 1 88 ? -3.147 -1.224 -8.508 1.00 98.88 88 ILE A CA 1
ATOM 673 C C . ILE A 1 88 ? -3.152 -1.881 -9.884 1.00 98.88 88 ILE A C 1
ATOM 675 O O . ILE A 1 88 ? -3.541 -3.044 -10.030 1.00 98.88 88 ILE A O 1
ATOM 679 N N . ARG A 1 89 ? -2.726 -1.144 -10.907 1.00 98.88 89 ARG A N 1
ATOM 680 C CA . ARG A 1 89 ? -2.560 -1.675 -12.260 1.00 98.88 89 ARG A CA 1
ATOM 681 C C . ARG A 1 89 ? -1.199 -2.350 -12.370 1.00 98.88 89 ARG A C 1
ATOM 683 O O . ARG A 1 89 ? -0.180 -1.670 -12.295 1.00 98.88 89 ARG A O 1
ATOM 690 N N . ASP A 1 90 ? -1.196 -3.655 -12.622 1.00 98.81 90 ASP A N 1
ATOM 691 C CA . ASP A 1 90 ? -0.000 -4.486 -12.785 1.00 98.81 90 ASP A CA 1
ATOM 692 C C . ASP A 1 90 ? 0.055 -5.057 -14.215 1.00 98.81 90 ASP A C 1
ATOM 694 O O . ASP A 1 90 ? -0.553 -6.097 -14.507 1.00 98.81 90 ASP A O 1
ATOM 698 N N . PRO A 1 91 ? 0.762 -4.381 -15.140 1.00 98.56 91 PRO A N 1
ATOM 699 C CA . PRO A 1 91 ? 0.944 -4.860 -16.506 1.00 98.56 91 PRO A CA 1
ATOM 700 C C . PRO A 1 91 ? 1.682 -6.196 -16.593 1.00 98.56 91 PRO A C 1
ATOM 702 O O . PRO A 1 91 ? 1.379 -6.990 -17.480 1.00 98.56 91 PRO A O 1
ATOM 705 N N . GLY A 1 92 ? 2.618 -6.461 -15.680 1.00 98.19 92 GLY A N 1
ATOM 706 C CA . GLY A 1 92 ? 3.454 -7.656 -15.718 1.00 98.19 92 GLY A CA 1
ATOM 707 C C . GLY A 1 92 ? 2.686 -8.939 -15.388 1.00 98.19 92 GLY A C 1
ATOM 708 O O . GLY A 1 92 ? 3.018 -10.004 -15.912 1.00 98.19 92 GLY A O 1
ATOM 709 N N . PHE A 1 93 ? 1.623 -8.844 -14.584 1.00 98.50 93 PHE A N 1
ATOM 710 C CA . PHE A 1 93 ? 0.632 -9.916 -14.421 1.00 98.50 93 PHE A CA 1
ATOM 711 C C . PHE A 1 93 ? -0.633 -9.739 -15.273 1.00 98.50 93 PHE A C 1
ATOM 713 O O . PHE A 1 93 ? -1.493 -10.619 -15.263 1.00 98.50 93 PHE A O 1
ATOM 720 N N . GLY A 1 94 ? -0.764 -8.638 -16.018 1.00 98.56 94 GLY A N 1
ATOM 721 C CA . GLY A 1 94 ? -1.930 -8.365 -16.860 1.00 98.56 94 GLY A CA 1
ATOM 722 C C . GLY A 1 94 ? -3.233 -8.213 -16.070 1.00 98.56 94 GLY A C 1
ATOM 723 O O . GLY A 1 94 ? -4.281 -8.655 -16.537 1.00 98.56 94 GLY A O 1
ATOM 724 N N . ARG A 1 95 ? -3.178 -7.621 -14.868 1.00 98.50 95 ARG A N 1
ATOM 725 C CA . ARG A 1 95 ? -4.330 -7.490 -13.959 1.00 98.50 95 ARG A CA 1
ATOM 726 C C . ARG A 1 95 ? -4.415 -6.111 -13.310 1.00 98.50 95 ARG A C 1
ATOM 728 O O . ARG A 1 95 ? -3.429 -5.382 -13.242 1.00 98.50 95 ARG A O 1
ATOM 735 N N . THR A 1 96 ? -5.586 -5.809 -12.762 1.00 98.81 96 THR A N 1
ATOM 736 C CA . THR A 1 96 ? -5.792 -4.690 -11.836 1.00 98.81 96 THR A CA 1
ATOM 737 C C . THR A 1 96 ? -6.336 -5.240 -10.526 1.00 98.81 96 THR A C 1
ATOM 739 O O . THR A 1 96 ? -7.272 -6.039 -10.540 1.00 98.81 96 THR A O 1
ATOM 742 N N . ILE A 1 97 ? -5.746 -4.833 -9.405 1.00 98.75 97 ILE A N 1
ATOM 743 C CA . ILE A 1 97 ? -6.249 -5.140 -8.064 1.00 98.75 97 ILE A CA 1
ATOM 744 C C . ILE A 1 97 ? -7.003 -3.912 -7.568 1.00 98.75 97 ILE A C 1
ATOM 746 O O . ILE A 1 97 ? -6.433 -2.825 -7.535 1.00 98.75 97 ILE A O 1
ATOM 750 N N . VAL A 1 98 ? -8.266 -4.081 -7.184 1.00 98.69 98 VAL A N 1
ATOM 751 C CA . VAL A 1 98 ? -9.084 -3.007 -6.608 1.00 98.69 98 VAL A CA 1
ATOM 752 C C . VAL A 1 98 ? -9.126 -3.186 -5.094 1.00 98.69 98 VAL A C 1
ATOM 754 O O . VAL A 1 98 ? -9.485 -4.255 -4.603 1.00 98.69 98 VAL A O 1
ATOM 757 N N . VAL A 1 99 ? -8.740 -2.144 -4.361 1.00 98.25 99 VAL A N 1
ATOM 758 C CA . VAL A 1 99 ? -8.746 -2.096 -2.898 1.00 98.25 99 VAL A CA 1
ATOM 759 C C . VAL A 1 99 ? -9.846 -1.141 -2.461 1.00 98.25 99 VAL A C 1
ATOM 761 O O . VAL A 1 99 ? -9.681 0.079 -2.486 1.00 98.25 99 VAL A O 1
ATOM 764 N N . GLU A 1 100 ? -10.984 -1.706 -2.075 1.00 97.25 100 GLU A N 1
ATOM 765 C CA . GLU A 1 100 ? -12.107 -0.968 -1.499 1.00 97.25 100 GLU A CA 1
ATOM 766 C C . GLU A 1 100 ? -12.056 -1.039 0.026 1.00 97.25 100 GLU A C 1
ATOM 768 O O . GLU A 1 100 ? -11.612 -2.031 0.609 1.00 97.25 100 GLU A O 1
ATOM 773 N N . LYS A 1 101 ? -12.522 0.019 0.691 1.00 95.12 101 LYS A N 1
ATOM 774 C CA . LYS A 1 101 ? -12.477 0.109 2.149 1.00 95.12 101 LYS A CA 1
ATOM 775 C C . LYS A 1 101 ? -13.710 0.798 2.712 1.00 95.12 101 LYS A C 1
ATOM 777 O O . LYS A 1 101 ? -14.336 1.630 2.065 1.00 95.12 101 LYS A O 1
ATOM 782 N N . SER A 1 102 ? -14.051 0.454 3.949 1.00 94.44 102 SER A N 1
ATOM 783 C CA . SER A 1 102 ? -15.105 1.114 4.718 1.00 94.44 102 SER A CA 1
ATOM 784 C C . SER A 1 102 ? -14.710 1.175 6.193 1.00 94.44 102 SER A C 1
ATOM 786 O O . SER A 1 102 ? -14.012 0.297 6.693 1.00 94.44 102 SER A O 1
ATOM 788 N N . GLY A 1 103 ? -15.112 2.240 6.891 1.00 92.56 103 GLY A N 1
ATOM 789 C CA . GLY A 1 103 ? -14.782 2.457 8.308 1.00 92.56 103 GLY A CA 1
ATOM 790 C C . GLY A 1 103 ? -13.363 2.979 8.592 1.00 92.56 103 GLY A C 1
ATOM 791 O O . GLY A 1 103 ? -13.126 3.467 9.691 1.00 92.56 103 GLY A O 1
ATOM 792 N N . SER A 1 104 ? -12.458 2.926 7.613 1.00 91.12 104 SER A N 1
ATOM 793 C CA . SER A 1 104 ? -11.133 3.572 7.596 1.00 91.12 104 SER A CA 1
ATOM 794 C C . SER A 1 104 ? -11.200 4.955 6.933 1.00 91.12 104 SER A C 1
ATOM 796 O O . SER A 1 104 ? -11.969 5.114 5.980 1.00 91.12 104 SER A O 1
ATOM 798 N N . ASN A 1 105 ? -10.367 5.912 7.352 1.00 94.31 105 ASN A N 1
ATOM 799 C CA . ASN A 1 105 ? -10.331 7.275 6.785 1.00 94.31 105 ASN A CA 1
ATOM 800 C C . ASN A 1 105 ? -8.969 7.652 6.173 1.00 94.31 105 ASN A C 1
ATOM 802 O O . ASN A 1 105 ? -8.791 8.767 5.689 1.00 94.31 105 ASN A O 1
ATOM 806 N N . SER A 1 106 ? -8.011 6.727 6.165 1.00 96.25 106 SER A N 1
ATOM 807 C CA . SER A 1 106 ? -6.679 6.937 5.610 1.00 96.25 106 SER A CA 1
ATOM 808 C C . SER A 1 106 ? -6.240 5.741 4.770 1.00 96.25 106 SER A C 1
ATOM 810 O O . SER A 1 106 ? -6.683 4.607 4.978 1.00 96.25 106 SER A O 1
ATOM 812 N N . THR A 1 107 ? -5.420 5.998 3.757 1.00 98.12 107 THR A N 1
ATOM 813 C CA . THR A 1 107 ? -4.770 4.963 2.945 1.00 98.12 107 THR A CA 1
ATOM 814 C C . THR A 1 107 ? -3.275 5.128 3.112 1.00 98.12 107 THR A C 1
ATOM 816 O O . THR A 1 107 ? -2.774 6.239 2.963 1.00 98.12 107 THR A O 1
ATOM 819 N N . VAL A 1 108 ? -2.549 4.050 3.383 1.00 98.44 108 VAL A N 1
ATOM 820 C CA . VAL A 1 108 ? -1.081 4.079 3.334 1.00 98.44 108 VAL A CA 1
ATOM 821 C C . VAL A 1 108 ? -0.619 3.397 2.062 1.00 98.44 108 VAL A C 1
ATOM 823 O O . VAL A 1 108 ? -1.160 2.359 1.688 1.00 98.44 108 VAL A O 1
ATOM 826 N N . VAL A 1 109 ? 0.360 3.993 1.387 1.00 98.69 109 VAL A N 1
ATOM 827 C CA . VAL A 1 109 ? 1.102 3.330 0.313 1.00 98.69 109 VAL A CA 1
ATOM 828 C C . VAL A 1 109 ? 2.550 3.230 0.744 1.00 98.69 109 VAL A C 1
ATOM 830 O O . VAL A 1 109 ? 3.155 4.243 1.107 1.00 98.69 109 VAL A O 1
ATOM 833 N N . TRP A 1 110 ? 3.094 2.016 0.701 1.00 98.75 110 TRP A N 1
ATOM 834 C CA . TRP A 1 110 ? 4.452 1.754 1.155 1.00 98.75 110 TRP A CA 1
ATOM 835 C C . TRP A 1 110 ? 5.208 0.790 0.239 1.00 98.75 110 TRP A C 1
ATOM 837 O O . TRP A 1 110 ? 4.695 -0.253 -0.176 1.00 98.75 110 TRP A O 1
ATOM 847 N N . ASN A 1 111 ? 6.450 1.157 -0.068 1.00 98.69 111 ASN A N 1
ATOM 848 C CA . ASN A 1 111 ? 7.465 0.294 -0.656 1.00 98.69 111 ASN A CA 1
ATOM 849 C C . ASN A 1 111 ? 8.834 0.720 -0.085 1.00 98.69 111 ASN A C 1
ATOM 851 O O . ASN A 1 111 ? 9.198 1.896 -0.206 1.00 98.69 111 ASN A O 1
ATOM 855 N N . PRO A 1 112 ? 9.592 -0.200 0.539 1.00 98.19 112 PRO A N 1
ATOM 856 C CA . PRO A 1 112 ? 10.820 0.137 1.260 1.00 98.19 112 PRO A CA 1
ATOM 857 C C . PRO A 1 112 ? 11.967 0.568 0.343 1.00 98.19 112 PRO A C 1
ATOM 859 O O . PRO A 1 112 ? 12.894 1.247 0.790 1.00 98.19 112 PRO A O 1
ATOM 862 N N . TRP A 1 113 ? 11.923 0.178 -0.931 1.00 98.25 113 TRP A N 1
ATOM 863 C CA . TRP A 1 113 ? 13.023 0.348 -1.871 1.00 98.25 113 TRP A CA 1
ATOM 864 C C . TRP A 1 113 ? 14.347 -0.243 -1.356 1.00 98.25 113 TRP A C 1
ATOM 866 O O . TRP A 1 113 ? 14.407 -0.932 -0.336 1.00 98.25 113 TRP A O 1
ATOM 876 N N . VAL A 1 114 ? 15.438 0.016 -2.071 1.00 97.50 114 VAL A N 1
ATOM 877 C CA . VAL A 1 114 ? 16.731 -0.657 -1.873 1.00 97.50 114 VAL A CA 1
ATOM 878 C C . VAL A 1 114 ? 17.242 -0.566 -0.429 1.00 97.50 114 VAL A C 1
ATOM 880 O O . VAL A 1 114 ? 17.481 -1.577 0.227 1.00 97.50 114 VAL A O 1
ATOM 883 N N . ARG A 1 115 ? 17.415 0.656 0.093 1.00 96.31 115 ARG A N 1
ATOM 884 C CA . ARG A 1 115 ? 18.126 0.873 1.363 1.00 96.31 115 ARG A CA 1
ATOM 885 C C . ARG A 1 115 ? 17.381 0.289 2.562 1.00 96.31 115 ARG A C 1
ATOM 887 O O . ARG A 1 115 ? 18.022 -0.254 3.457 1.00 96.31 115 ARG A O 1
ATOM 894 N N . LYS A 1 116 ? 16.058 0.464 2.623 1.00 96.44 116 LYS A N 1
ATOM 895 C CA . LYS A 1 116 ? 15.258 0.006 3.767 1.00 96.44 116 LYS A CA 1
ATOM 896 C C . LYS A 1 116 ? 15.068 -1.506 3.720 1.00 96.44 116 LYS A C 1
ATOM 898 O O . LYS A 1 116 ? 15.148 -2.118 4.775 1.00 96.44 116 LYS A O 1
ATOM 903 N N . SER A 1 117 ? 14.939 -2.097 2.527 1.00 96.75 117 SER A N 1
ATOM 904 C CA . SER A 1 117 ? 14.903 -3.559 2.347 1.00 96.75 117 SER A CA 1
ATOM 905 C C . SER A 1 117 ? 16.147 -4.222 2.930 1.00 96.75 117 SER A C 1
ATOM 907 O O . SER A 1 117 ? 16.034 -5.033 3.836 1.00 96.75 117 SER A O 1
ATOM 909 N N . GLN A 1 118 ? 17.336 -3.757 2.535 1.00 96.69 118 GLN A N 1
ATOM 910 C CA . GLN A 1 118 ? 18.625 -4.274 3.026 1.00 96.69 118 GLN A CA 1
ATOM 911 C C . GLN A 1 118 ? 18.862 -4.068 4.531 1.00 96.69 118 GLN A C 1
ATOM 913 O O . GLN A 1 118 ? 19.765 -4.660 5.122 1.00 96.69 118 GLN A O 1
ATOM 918 N N . ALA A 1 119 ? 18.102 -3.170 5.161 1.00 96.12 119 ALA A N 1
ATOM 919 C CA . ALA A 1 119 ? 18.212 -2.876 6.584 1.00 96.12 119 ALA A CA 1
ATOM 920 C C . ALA A 1 119 ? 17.225 -3.682 7.447 1.00 96.12 119 ALA A C 1
ATOM 922 O O . ALA A 1 119 ? 17.331 -3.622 8.674 1.00 96.12 119 ALA A O 1
ATOM 923 N N . MET A 1 120 ? 16.275 -4.401 6.840 1.00 95.88 120 MET A N 1
ATOM 924 C CA . MET A 1 120 ? 15.257 -5.198 7.527 1.00 95.88 120 MET A CA 1
ATOM 925 C C . MET A 1 120 ? 15.684 -6.676 7.549 1.00 95.88 120 MET A C 1
ATOM 927 O O . MET A 1 120 ? 15.675 -7.323 6.511 1.00 95.88 120 MET A O 1
ATOM 931 N N . PRO A 1 121 ? 16.062 -7.248 8.710 1.00 95.44 121 PRO A N 1
ATOM 932 C CA . PRO A 1 121 ? 16.572 -8.624 8.779 1.00 95.44 121 PRO A CA 1
ATOM 933 C C . PRO A 1 121 ? 15.563 -9.709 8.378 1.00 95.44 121 PRO A C 1
ATOM 935 O O . PRO A 1 121 ? 15.952 -10.843 8.110 1.00 95.44 121 PRO A O 1
ATOM 938 N N . ASP A 1 122 ? 14.275 -9.381 8.417 1.00 95.12 122 ASP A N 1
ATOM 939 C CA . ASP A 1 122 ? 13.140 -10.241 8.091 1.00 95.12 122 ASP A CA 1
ATOM 940 C C . ASP A 1 122 ? 12.551 -9.967 6.697 1.00 95.12 122 ASP A C 1
ATOM 942 O O . ASP A 1 122 ? 11.502 -10.516 6.366 1.00 95.12 122 ASP A O 1
ATOM 946 N N . PHE A 1 123 ? 13.231 -9.159 5.880 1.00 95.12 123 PHE A N 1
ATOM 947 C CA . PHE A 1 123 ? 12.839 -8.816 4.517 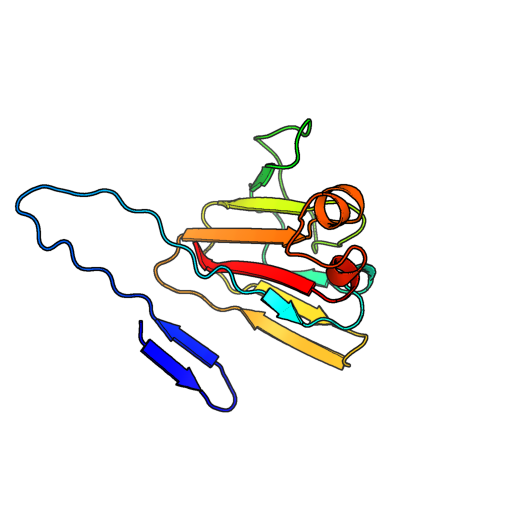1.00 95.12 123 PHE A CA 1
ATOM 948 C C . PHE A 1 123 ? 14.009 -9.091 3.569 1.00 95.12 123 PHE A C 1
ATOM 950 O O . PHE A 1 123 ? 15.153 -8.740 3.855 1.00 95.12 123 PHE A O 1
ATOM 957 N N . GLY A 1 124 ? 13.749 -9.740 2.439 1.00 95.50 124 GLY A N 1
ATOM 958 C CA . GLY A 1 124 ? 14.795 -10.010 1.453 1.00 95.50 124 GLY A CA 1
ATOM 959 C C . GLY A 1 124 ? 15.281 -8.727 0.772 1.00 95.50 124 GLY A C 1
ATOM 960 O O . GLY A 1 124 ? 14.473 -7.874 0.408 1.00 95.50 124 GLY A O 1
ATOM 961 N N . ASP A 1 125 ? 16.592 -8.612 0.535 1.00 96.44 125 ASP A N 1
ATOM 962 C CA . ASP A 1 125 ? 17.227 -7.410 -0.043 1.00 96.44 125 ASP A CA 1
ATOM 963 C C . ASP A 1 125 ? 16.530 -6.895 -1.319 1.00 96.44 125 ASP A C 1
ATOM 965 O O . ASP A 1 125 ? 16.422 -5.684 -1.523 1.00 96.44 125 ASP A O 1
ATOM 969 N N . ASP A 1 126 ? 16.014 -7.819 -2.137 1.00 97.19 126 ASP A N 1
ATOM 970 C CA . ASP A 1 126 ? 15.371 -7.560 -3.430 1.00 97.19 126 ASP A CA 1
ATOM 971 C C . ASP A 1 126 ? 13.838 -7.766 -3.413 1.00 97.19 126 ASP A C 1
ATOM 973 O O . ASP A 1 126 ? 13.180 -7.651 -4.448 1.00 97.19 126 ASP A O 1
ATOM 977 N N . GLU A 1 127 ? 13.223 -8.067 -2.262 1.00 96.94 127 GLU A N 1
ATOM 978 C CA . GLU A 1 127 ? 11.782 -8.376 -2.186 1.00 96.94 127 GLU A CA 1
ATOM 979 C C . GLU A 1 127 ? 10.891 -7.179 -2.557 1.00 96.94 127 GLU A C 1
ATOM 981 O O . GLU A 1 127 ? 9.770 -7.364 -3.048 1.00 96.94 127 GLU A O 1
ATOM 986 N N . TYR A 1 128 ? 11.408 -5.951 -2.422 1.00 98.25 128 TYR A N 1
ATOM 987 C CA . TYR A 1 128 ? 10.696 -4.716 -2.759 1.00 98.25 128 TYR A CA 1
ATOM 988 C C . TYR A 1 128 ? 10.261 -4.645 -4.229 1.00 98.25 128 TYR A C 1
ATOM 990 O O . TYR A 1 128 ? 9.269 -3.983 -4.529 1.00 98.25 128 TYR A O 1
ATOM 998 N N . HIS A 1 129 ? 10.946 -5.358 -5.130 1.00 98.44 129 HIS A N 1
ATOM 999 C CA . HIS A 1 129 ? 10.591 -5.439 -6.548 1.00 98.44 129 HIS A CA 1
ATOM 1000 C C . HIS A 1 129 ? 9.238 -6.113 -6.795 1.00 98.44 129 HIS A C 1
ATOM 1002 O O . HIS A 1 129 ? 8.627 -5.914 -7.841 1.00 98.44 129 HIS A O 1
ATOM 1008 N N . THR A 1 130 ? 8.763 -6.945 -5.868 1.00 98.44 130 THR A N 1
ATOM 1009 C CA . THR A 1 130 ? 7.592 -7.813 -6.092 1.00 98.44 130 THR A CA 1
ATOM 1010 C C . THR A 1 130 ? 6.428 -7.508 -5.159 1.00 98.44 130 THR A C 1
ATOM 1012 O O . THR A 1 130 ? 5.465 -8.272 -5.075 1.00 98.44 130 THR A O 1
ATOM 1015 N N . MET A 1 131 ? 6.483 -6.365 -4.470 1.00 98.50 131 MET A N 1
ATOM 1016 C CA . MET A 1 131 ? 5.459 -5.966 -3.513 1.00 98.50 131 MET A CA 1
ATOM 1017 C C . MET A 1 131 ? 5.101 -4.482 -3.594 1.00 98.50 131 MET A C 1
ATOM 1019 O O . MET A 1 131 ? 5.928 -3.616 -3.874 1.00 98.50 131 MET A O 1
ATOM 1023 N N . VAL A 1 132 ? 3.853 -4.181 -3.249 1.00 98.75 132 VAL A N 1
ATOM 1024 C CA . VAL A 1 132 ? 3.447 -2.865 -2.746 1.00 98.75 132 VAL A CA 1
ATOM 1025 C C . VAL A 1 132 ? 2.484 -3.050 -1.580 1.00 98.75 132 VAL A C 1
ATOM 1027 O O . VAL A 1 132 ? 1.628 -3.935 -1.616 1.00 98.75 132 VAL A O 1
ATOM 1030 N N . CYS A 1 133 ? 2.620 -2.236 -0.537 1.00 98.69 133 CYS A N 1
ATOM 1031 C CA . CYS A 1 133 ? 1.602 -2.143 0.499 1.00 98.69 133 CYS A CA 1
ATOM 1032 C C . CYS A 1 133 ? 0.583 -1.076 0.120 1.00 98.69 133 CYS A C 1
ATOM 1034 O O . CYS A 1 133 ? 0.957 0.054 -0.194 1.00 98.69 133 CYS A O 1
ATOM 1036 N N . VAL A 1 134 ? -0.696 -1.449 0.161 1.00 98.38 134 VAL A N 1
ATOM 1037 C CA . VAL A 1 134 ? -1.824 -0.513 0.135 1.00 98.38 134 VAL A CA 1
ATOM 1038 C C . VAL A 1 134 ? -2.696 -0.850 1.333 1.00 98.38 134 VAL A C 1
ATOM 1040 O O . VAL A 1 134 ? -3.363 -1.885 1.364 1.00 98.38 134 VAL A O 1
ATOM 1043 N N . GLU A 1 135 ? -2.640 0.004 2.345 1.00 96.81 135 GLU A N 1
ATOM 1044 C CA . GLU A 1 135 ? -3.205 -0.278 3.659 1.00 96.81 135 GLU A CA 1
ATOM 1045 C C . GLU A 1 135 ? -4.474 0.528 3.896 1.00 96.81 135 GLU A C 1
ATOM 1047 O O . GLU A 1 135 ? -4.540 1.719 3.582 1.00 96.81 135 GLU A O 1
ATOM 1052 N N . THR A 1 136 ? -5.469 -0.107 4.509 1.00 93.56 136 THR A N 1
ATOM 1053 C CA . THR A 1 136 ? -6.681 0.575 4.977 1.00 93.56 136 THR A CA 1
ATOM 1054 C C . THR 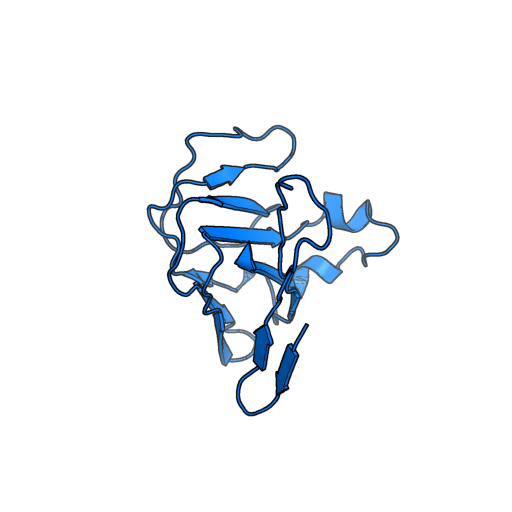A 1 136 ? -6.502 0.938 6.447 1.00 93.56 136 THR A C 1
ATOM 1056 O O . THR A 1 136 ? -6.367 0.024 7.270 1.00 93.56 136 THR A O 1
ATOM 1059 N N . VAL A 1 137 ? -6.500 2.236 6.769 1.00 86.75 137 VAL A N 1
ATOM 1060 C CA . VAL A 1 137 ? -6.159 2.783 8.098 1.00 86.75 137 VAL A CA 1
ATOM 1061 C C . VAL A 1 137 ? -7.253 3.700 8.642 1.00 86.75 137 VAL A C 1
ATOM 1063 O O . VAL A 1 137 ? -7.787 4.536 7.875 1.00 86.75 137 VAL A O 1
#

InterPro domains:
  IPR008183 Aldose 1-/Glucose-6-phosphate 1-epimerase [PF01263] (7-136)
  IPR011013 Galactose mutarotase-like domain superfamily [SSF74650] (2-136)
  IPR014718 Glycoside hydrolase-type carbohydrate-binding [G3DSA:2.70.98.10] (1-137)

Sequence (137 aa):
MEFEIGETLSMTLRMKNCSKKEQTVTAALHTYFNVKAAEEIAISGLDGVIYENRVVGAEASGCVQRGDIRIDQEIDRIYLDTTGAVEIRDPGFGRTIVVEKSGSNSTVVWNPWVRKSQAMPDFGDDEYHTMVCVETV

Secondary structure (DSSP, 8-state):
-EEEESSSEEEE------SSS-------B-PEEE-S-GGG-EEES-TT-EEEE-STTS--SSEE--SSB--SS-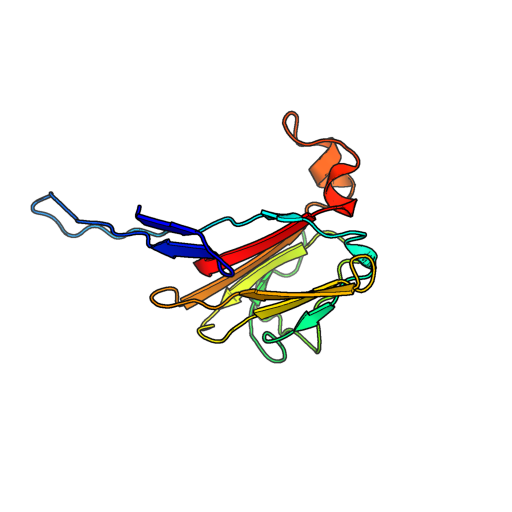EEEEE-S--S-EEEEETTTTEEEEE--SS---EEEEE-HHHHHTT-TTS-TTGGGGEEEEEE-

Foldseek 3Di:
DDWDDDPDIDDDDDDDDPDPDDDDDDDKPFDKDFAPFQQPKWKDPQAQFWKAFPPPPDDGGPDGHHGTDGPPDWGWIKTFQDQDWMWIGHVSVPDIDIHHDDPARIWTKGQGPQPSQVVDPPHHNCCSGTIITIMGD

pLDDT: mean 96.88, std 2.07, range [86.75, 98.88]

Radius of gyration: 15.94 Å; chains: 1; bounding box: 34×36×49 Å

Organism: NCBI:txid152831